Protein AF-A0A8D2P6X6-F1 (afdb_monomer)

Mean predicted aligned error: 11.2 Å

Solvent-accessible surface area (backbone atoms only — not comparable to full-atom values): 5304 Å² total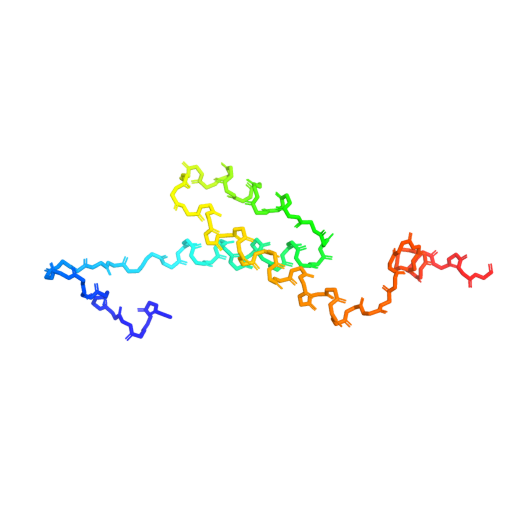; per-residue (Å²): 106,65,86,78,37,80,78,29,49,79,54,92,95,39,71,44,72,72,65,67,65,64,58,50,51,40,52,54,26,16,53,54,7,22,76,70,67,38,69,61,42,38,54,50,53,42,63,76,66,74,58,78,89,58,50,68,67,32,49,52,48,20,50,50,32,27,51,51,39,47,67,74,48,78,60,82,63,91,66,46,63,69,37,64,73,65,66,67,87,116

pLDDT: mean 74.27, std 11.65, range [50.0, 88.75]

InterPro domains:
  IPR001807 Chloride channel [PF00654] (14-70)
  IPR001807 Chloride channel [PR00762] (21-37)
  IPR001807 Chloride channel [PR00762] (38-57)
  IPR014743 Chloride channel, core [SSF81340] (10-82)
  IPR050970 Voltage-gated chloride channel [PTHR45720] (1-74)

Radius of gyration: 17.99 Å; Cα contacts (8 Å, |Δi|>4): 77; chains: 1; bounding box: 32×25×64 Å

Secondary structure (DSSP, 8-state):
-TTT-TT-EEETTEEE---HHHHHHHHHHHHHHHHHT-SHHHHHHHHHH--GGGHHHHHHHHHHHHHHHHHH--S-TTSHHHHHHTT---

Structure (mmCIF, N/CA/C/O backbone):
data_AF-A0A8D2P6X6-F1
#
_entry.id   AF-A0A8D2P6X6-F1
#
loop_
_atom_site.group_PDB
_atom_site.id
_atom_site.type_symbol
_atom_site.label_atom_id
_atom_site.label_alt_id
_atom_site.label_comp_id
_atom_site.label_asym_id
_atom_site.label_entity_id
_atom_site.label_seq_id
_atom_site.pdbx_PDB_ins_code
_atom_site.Cartn_x
_atom_site.Cartn_y
_atom_site.Cartn_z
_atom_site.occupancy
_atom_site.B_iso_or_equiv
_atom_site.auth_seq_id
_atom_site.auth_comp_id
_atom_site.auth_asym_id
_atom_site.auth_atom_id
_atom_site.pdbx_PDB_model_num
ATOM 1 N N . MET A 1 1 ? 1.034 -11.872 -11.103 1.00 59.22 1 MET A N 1
ATOM 2 C CA . MET A 1 1 ? 1.306 -11.088 -12.331 1.00 59.22 1 MET A CA 1
ATOM 3 C C . MET A 1 1 ? 2.575 -11.547 -13.037 1.00 59.22 1 MET A C 1
ATOM 5 O O . MET A 1 1 ? 2.461 -11.933 -14.188 1.00 59.22 1 MET A O 1
ATOM 9 N N . ALA A 1 2 ? 3.734 -11.620 -12.368 1.00 59.88 2 ALA A N 1
ATOM 10 C CA . ALA A 1 2 ? 4.970 -12.13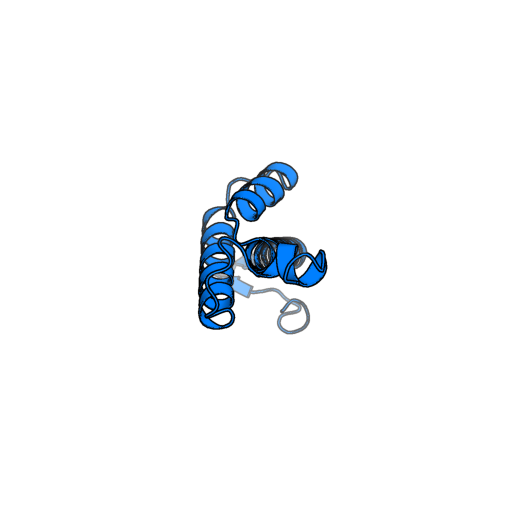8 -12.982 1.00 59.88 2 ALA A CA 1
ATOM 11 C C . ALA A 1 2 ? 4.872 -13.595 -13.499 1.00 59.88 2 ALA A C 1
ATOM 13 O O . ALA A 1 2 ? 5.507 -13.933 -14.486 1.00 59.88 2 ALA A O 1
ATOM 14 N N . SER A 1 3 ? 4.034 -14.445 -12.889 1.00 61.75 3 SER A N 1
ATOM 15 C CA . SER A 1 3 ? 3.773 -15.811 -13.381 1.00 61.75 3 SER A CA 1
ATOM 16 C C . SER A 1 3 ? 2.778 -15.890 -14.545 1.00 61.75 3 SER A C 1
ATOM 18 O O . SER A 1 3 ? 2.720 -16.909 -15.221 1.00 61.75 3 SER A O 1
ATOM 20 N N . LEU A 1 4 ? 1.974 -14.843 -14.757 1.00 66.94 4 LEU A N 1
ATOM 21 C CA . LEU A 1 4 ? 0.925 -14.815 -15.782 1.00 66.94 4 LEU A CA 1
ATOM 22 C C . LEU A 1 4 ? 1.449 -14.253 -17.114 1.00 66.94 4 LEU A C 1
ATOM 24 O O . LEU A 1 4 ? 0.956 -14.622 -18.172 1.00 66.94 4 LEU A O 1
ATOM 28 N N . PHE A 1 5 ? 2.465 -13.386 -17.050 1.00 65.62 5 PHE A N 1
ATOM 29 C CA . PHE A 1 5 ? 3.130 -12.773 -18.201 1.00 65.62 5 PHE A CA 1
ATOM 30 C C . PHE A 1 5 ? 4.651 -12.993 -18.101 1.00 65.62 5 PHE A C 1
ATOM 32 O O . PHE A 1 5 ? 5.372 -12.088 -17.676 1.00 65.62 5 PHE A O 1
ATOM 39 N N . PRO A 1 6 ? 5.153 -14.195 -18.457 1.00 64.75 6 PRO A N 1
ATOM 40 C CA . PRO A 1 6 ? 6.570 -14.546 -18.311 1.00 64.75 6 PRO A CA 1
ATOM 41 C C . PRO A 1 6 ? 7.488 -13.731 -19.231 1.00 64.75 6 PRO A C 1
ATOM 43 O O . PRO A 1 6 ? 8.626 -13.455 -18.870 1.00 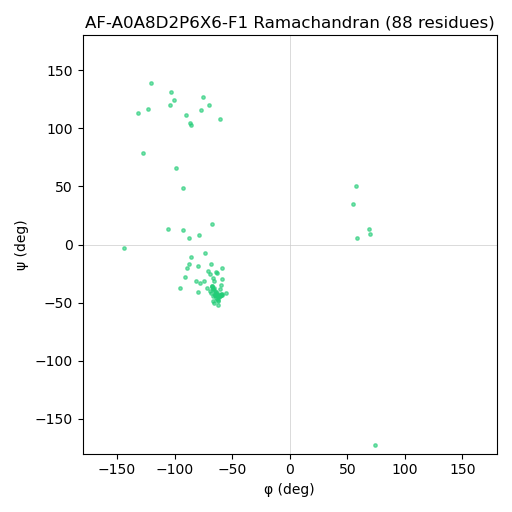64.75 6 PRO A O 1
ATOM 46 N N . ASN A 1 7 ? 6.973 -13.290 -20.382 1.00 69.50 7 ASN A N 1
ATOM 47 C CA . ASN A 1 7 ? 7.685 -12.439 -21.336 1.00 69.50 7 ASN A CA 1
ATOM 48 C C . ASN A 1 7 ? 7.426 -10.940 -21.095 1.00 69.50 7 ASN A C 1
ATOM 50 O O . ASN A 1 7 ? 7.727 -10.140 -21.963 1.00 69.50 7 ASN A O 1
ATOM 54 N N . GLY A 1 8 ? 6.841 -10.529 -19.963 1.00 67.25 8 GLY A N 1
ATOM 55 C CA . GLY A 1 8 ? 6.492 -9.123 -19.723 1.00 67.25 8 GLY A CA 1
ATOM 56 C C . GLY A 1 8 ? 5.275 -8.634 -20.520 1.00 67.25 8 GLY A C 1
ATOM 57 O O . GLY A 1 8 ? 4.546 -9.419 -21.128 1.00 67.25 8 GLY A O 1
ATOM 58 N N . ILE A 1 9 ? 5.014 -7.330 -20.453 1.00 75.44 9 ILE A N 1
ATOM 59 C CA . ILE A 1 9 ? 3.914 -6.669 -21.163 1.00 75.44 9 ILE A CA 1
ATOM 60 C C . ILE A 1 9 ? 4.503 -5.993 -22.401 1.00 75.44 9 ILE A C 1
ATOM 62 O O . ILE A 1 9 ? 5.436 -5.198 -22.291 1.00 75.44 9 ILE A O 1
ATOM 66 N N . LEU A 1 10 ? 3.961 -6.326 -23.571 1.00 76.06 10 LEU A N 1
ATOM 67 C CA . LEU A 1 10 ? 4.323 -5.693 -24.836 1.00 76.06 10 LEU A CA 1
ATOM 68 C C . LEU A 1 10 ? 3.639 -4.326 -24.909 1.00 76.06 10 LEU A C 1
ATOM 70 O O . LEU A 1 10 ? 2.409 -4.248 -24.912 1.00 76.06 10 LEU A O 1
ATOM 74 N N . PHE A 1 11 ? 4.435 -3.262 -24.940 1.00 75.06 11 PHE A N 1
ATOM 75 C CA . PHE A 1 11 ? 3.950 -1.902 -25.134 1.00 75.06 11 PHE A CA 1
ATOM 76 C C . PHE A 1 11 ? 4.816 -1.238 -26.206 1.00 75.06 11 PHE A C 1
ATOM 78 O O . PHE A 1 11 ? 6.009 -1.045 -25.994 1.00 75.06 11 PHE A O 1
ATOM 85 N N . ASP A 1 12 ? 4.212 -0.933 -27.356 1.00 72.19 12 ASP A N 1
ATOM 86 C CA . ASP A 1 12 ? 4.860 -0.233 -28.479 1.00 72.19 12 ASP A CA 1
ATOM 87 C C . ASP A 1 12 ? 6.130 -0.939 -29.015 1.00 72.19 12 ASP A C 1
ATOM 89 O O . ASP A 1 12 ? 7.202 -0.349 -29.094 1.00 72.19 12 ASP A O 1
ATOM 93 N N . ASP A 1 13 ? 6.033 -2.248 -29.301 1.00 74.94 13 ASP A N 1
ATOM 94 C CA . ASP A 1 13 ? 7.149 -3.137 -29.709 1.00 74.94 13 ASP A CA 1
ATOM 95 C C . ASP A 1 13 ? 8.321 -3.251 -28.705 1.00 74.94 13 ASP A C 1
ATOM 97 O O . ASP A 1 13 ? 9.305 -3.953 -28.954 1.00 74.94 13 ASP A O 1
ATOM 101 N N . ILE A 1 14 ? 8.201 -2.643 -27.519 1.00 73.88 14 ILE A N 1
ATOM 102 C CA . ILE A 1 14 ? 9.158 -2.767 -26.418 1.00 73.88 14 ILE A CA 1
ATOM 103 C C . ILE A 1 14 ? 8.593 -3.710 -25.350 1.00 73.88 14 ILE A C 1
ATOM 105 O O . ILE A 1 14 ? 7.450 -3.602 -24.896 1.00 73.88 14 ILE A O 1
ATOM 109 N N . LEU A 1 15 ? 9.422 -4.668 -24.934 1.00 75.25 15 LEU A N 1
ATOM 110 C CA . LEU A 1 15 ? 9.085 -5.664 -23.924 1.00 75.25 15 LEU A CA 1
ATOM 111 C C . LEU A 1 15 ? 9.384 -5.107 -22.525 1.00 75.25 15 LEU A C 1
ATOM 113 O O . LEU A 1 15 ? 10.539 -5.036 -22.104 1.00 75.25 15 LEU A O 1
ATOM 117 N N . TYR A 1 16 ? 8.337 -4.719 -21.792 1.00 72.19 16 TYR A N 1
ATOM 118 C CA . TYR A 1 16 ? 8.457 -4.244 -20.414 1.00 72.19 16 TYR A CA 1
ATOM 119 C C . TYR A 1 16 ? 8.328 -5.401 -19.427 1.00 72.19 16 TYR A C 1
ATOM 121 O O . TYR A 1 16 ? 7.257 -5.987 -19.240 1.00 72.19 16 TYR A O 1
ATOM 129 N N . GLN A 1 17 ? 9.428 -5.721 -18.749 1.00 70.06 17 GLN A N 1
ATOM 130 C CA . GLN A 1 17 ? 9.424 -6.726 -17.695 1.00 70.06 17 GLN A CA 1
ATOM 131 C C . GLN A 1 17 ? 8.767 -6.161 -16.427 1.00 70.06 17 GLN A C 1
ATOM 133 O O . GLN A 1 17 ? 9.141 -5.102 -15.927 1.00 70.06 17 GLN A O 1
ATOM 138 N N . ILE A 1 18 ? 7.777 -6.877 -15.889 1.00 73.38 18 ILE A N 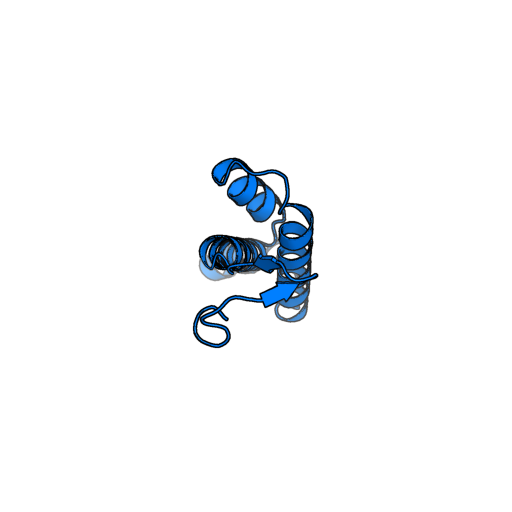1
ATOM 139 C CA . ILE A 1 18 ? 7.111 -6.497 -14.638 1.00 73.38 18 ILE A CA 1
ATOM 140 C C . ILE A 1 18 ? 8.106 -6.705 -13.493 1.00 73.38 18 ILE A C 1
ATOM 142 O O . ILE A 1 18 ? 8.534 -7.834 -13.258 1.00 73.38 18 ILE A O 1
ATOM 146 N N . LEU A 1 19 ? 8.440 -5.647 -12.749 1.00 77.69 19 LEU A N 1
ATOM 147 C CA . LEU A 1 19 ? 9.220 -5.761 -11.515 1.00 77.69 19 LEU A CA 1
ATOM 148 C C . LEU A 1 19 ?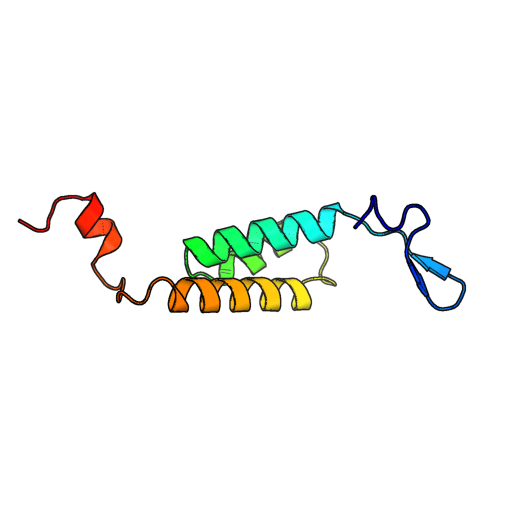 8.265 -6.054 -10.345 1.00 77.69 19 LEU A C 1
ATOM 150 O O . LEU A 1 19 ? 7.604 -5.136 -9.853 1.00 77.69 19 LEU A O 1
ATOM 154 N N . PRO A 1 20 ? 8.173 -7.304 -9.852 1.00 75.81 20 PRO A N 1
ATOM 155 C CA . PRO A 1 20 ? 7.233 -7.655 -8.786 1.00 75.81 20 PRO A CA 1
ATOM 156 C C . PRO A 1 20 ? 7.528 -6.931 -7.463 1.00 75.81 20 PRO A C 1
ATOM 158 O O . PRO A 1 20 ? 6.615 -6.741 -6.662 1.00 75.81 20 PRO A O 1
ATOM 161 N N . GLY A 1 21 ? 8.773 -6.492 -7.247 1.00 80.81 21 GLY A N 1
ATOM 162 C CA . GLY A 1 21 ? 9.190 -5.790 -6.031 1.00 80.81 21 GLY A CA 1
ATOM 163 C C . GLY A 1 21 ? 8.419 -4.491 -5.781 1.00 80.81 21 GLY A C 1
ATOM 164 O O . GLY A 1 21 ? 7.949 -4.276 -4.669 1.00 80.81 21 GLY A O 1
ATOM 165 N N . GLY A 1 22 ? 8.202 -3.665 -6.813 1.00 81.50 22 GLY A N 1
ATOM 166 C CA . GLY A 1 22 ? 7.478 -2.395 -6.662 1.00 81.50 22 GLY A CA 1
ATOM 167 C C . GLY A 1 22 ? 6.023 -2.595 -6.229 1.00 81.50 22 GLY A C 1
ATOM 168 O O . GLY A 1 22 ? 5.535 -1.926 -5.321 1.00 81.50 22 GLY A O 1
ATOM 169 N N . TYR A 1 23 ? 5.349 -3.589 -6.809 1.00 81.81 23 TYR A N 1
ATOM 170 C CA . TYR A 1 23 ? 3.975 -3.940 -6.442 1.00 81.81 23 TYR A CA 1
ATOM 171 C C . TYR A 1 23 ? 3.871 -4.527 -5.029 1.00 81.81 23 TYR A C 1
ATOM 173 O O . TYR A 1 23 ? 2.906 -4.239 -4.320 1.00 81.81 23 TYR A O 1
ATOM 181 N N . ALA A 1 24 ? 4.863 -5.315 -4.599 1.00 83.12 24 ALA A N 1
ATOM 182 C CA . ALA A 1 24 ? 4.906 -5.857 -3.244 1.00 83.12 24 ALA A CA 1
ATOM 183 C C . ALA A 1 24 ? 5.012 -4.742 -2.187 1.00 83.12 24 ALA A C 1
ATOM 185 O O . ALA A 1 24 ? 4.274 -4.762 -1.202 1.00 83.12 24 ALA A O 1
ATOM 186 N N . VAL A 1 25 ? 5.864 -3.737 -2.423 1.00 85.06 25 VAL A N 1
ATOM 187 C CA . VAL A 1 25 ? 6.026 -2.587 -1.516 1.00 85.06 25 VAL A CA 1
ATOM 188 C C . VAL A 1 25 ? 4.746 -1.752 -1.438 1.00 85.06 25 VAL A C 1
ATOM 190 O O . VAL A 1 25 ? 4.318 -1.398 -0.341 1.00 85.06 25 VAL A O 1
ATOM 193 N N . ILE A 1 26 ? 4.083 -1.490 -2.571 1.00 87.94 26 ILE A N 1
ATOM 194 C CA . ILE A 1 26 ? 2.803 -0.759 -2.592 1.00 87.94 26 ILE A CA 1
ATOM 195 C C . ILE A 1 26 ? 1.739 -1.492 -1.760 1.00 87.94 26 ILE A C 1
ATOM 197 O O . ILE A 1 26 ? 1.024 -0.859 -0.985 1.00 87.94 26 ILE A O 1
ATOM 201 N N . GLY A 1 27 ? 1.659 -2.822 -1.870 1.00 83.69 27 GLY A N 1
ATOM 202 C CA . GLY A 1 27 ? 0.728 -3.631 -1.078 1.00 83.69 27 GLY A CA 1
ATOM 203 C C . GLY A 1 27 ? 1.030 -3.604 0.424 1.00 83.69 27 GLY A C 1
ATOM 204 O O . GLY A 1 27 ? 0.116 -3.436 1.232 1.00 83.69 27 GLY A O 1
ATOM 205 N N . ALA A 1 28 ? 2.307 -3.710 0.804 1.00 85.94 28 ALA A N 1
ATOM 206 C CA . ALA A 1 28 ? 2.734 -3.627 2.201 1.00 85.94 28 ALA A CA 1
ATOM 207 C C . ALA A 1 28 ? 2.428 -2.251 2.819 1.00 85.94 28 ALA A C 1
ATOM 209 O O . ALA A 1 28 ? 1.906 -2.170 3.935 1.00 85.94 28 ALA A O 1
ATOM 210 N N . ALA A 1 29 ? 2.689 -1.171 2.075 1.00 87.06 29 ALA A N 1
ATOM 211 C CA . ALA A 1 29 ? 2.362 0.189 2.492 1.00 87.06 29 ALA A CA 1
ATOM 212 C C . ALA A 1 29 ? 0.846 0.389 2.643 1.00 87.06 29 ALA A C 1
ATOM 214 O O . ALA A 1 29 ? 0.404 0.949 3.643 1.00 87.06 29 ALA A O 1
ATOM 215 N N . ALA A 1 30 ? 0.044 -0.117 1.699 1.00 87.50 30 ALA A N 1
ATOM 216 C CA . ALA A 1 30 ? -1.415 -0.014 1.734 1.00 87.50 30 ALA A CA 1
ATOM 217 C C . ALA A 1 30 ? -2.031 -0.727 2.946 1.00 87.50 30 ALA A C 1
ATOM 219 O O . ALA A 1 30 ? -2.868 -0.143 3.631 1.00 87.50 30 ALA A O 1
ATOM 220 N N . LEU A 1 31 ? -1.590 -1.951 3.257 1.00 86.75 31 LEU A N 1
ATOM 221 C CA . LEU A 1 31 ? -2.053 -2.680 4.443 1.00 86.75 31 LEU A CA 1
ATOM 222 C C . LEU A 1 31 ? -1.686 -1.933 5.734 1.00 86.75 31 LEU A C 1
ATOM 224 O O . LEU A 1 31 ? -2.528 -1.751 6.611 1.00 86.75 31 LEU A O 1
ATOM 228 N N . THR A 1 32 ? -0.433 -1.486 5.843 1.00 87.25 32 THR A N 1
ATOM 229 C CA . THR A 1 32 ? 0.063 -0.788 7.039 1.00 87.25 32 THR A CA 1
ATOM 230 C C . THR A 1 32 ? -0.664 0.541 7.239 1.00 87.25 32 THR A C 1
ATOM 232 O O . THR A 1 32 ? -1.104 0.845 8.347 1.00 87.25 32 THR A O 1
ATOM 235 N N . GLY A 1 33 ? -0.859 1.304 6.160 1.00 85.12 33 GLY A N 1
ATOM 236 C CA . GLY A 1 33 ? -1.652 2.527 6.172 1.00 85.12 33 GLY A CA 1
ATOM 237 C C . GLY A 1 33 ? -3.090 2.279 6.606 1.00 85.12 33 GLY A C 1
ATOM 238 O O . GLY A 1 33 ? -3.574 3.002 7.472 1.00 85.12 33 GLY A O 1
ATOM 239 N N . ALA A 1 34 ? -3.726 1.218 6.100 1.00 85.69 34 ALA A N 1
ATOM 240 C CA . ALA A 1 34 ? -5.108 0.867 6.422 1.00 85.69 34 ALA A CA 1
ATOM 241 C C . ALA A 1 34 ? -5.312 0.487 7.892 1.00 85.69 34 ALA A C 1
ATOM 243 O O . ALA A 1 34 ? -6.293 0.900 8.504 1.00 85.69 34 ALA A O 1
ATOM 244 N N . VAL A 1 35 ? -4.385 -0.279 8.476 1.00 82.94 35 VAL A N 1
ATOM 245 C CA . VAL A 1 35 ? -4.455 -0.670 9.895 1.00 82.94 35 VAL A CA 1
ATOM 246 C C . VAL A 1 35 ? -4.244 0.540 10.804 1.00 82.94 35 VAL A C 1
ATOM 248 O O . VAL A 1 35 ? -4.955 0.701 11.796 1.00 82.94 35 VAL A O 1
ATOM 251 N N . SER A 1 36 ? -3.288 1.406 10.462 1.00 82.56 36 SER A N 1
ATOM 252 C CA . SER A 1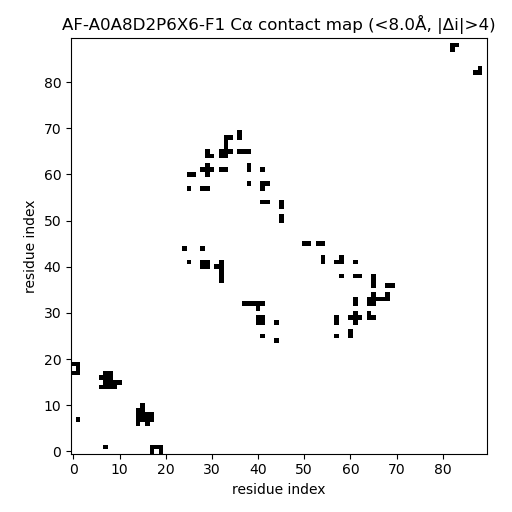 36 ? -2.961 2.593 11.257 1.00 82.56 36 SER A CA 1
ATOM 253 C C . SER A 1 36 ? -3.831 3.813 10.947 1.00 82.56 36 SER A C 1
ATOM 255 O O . SER A 1 36 ? -3.767 4.790 11.686 1.00 82.56 36 SER A O 1
ATOM 257 N N . HIS A 1 37 ? -4.633 3.777 9.880 1.00 81.25 37 HIS A N 1
ATOM 258 C CA . HIS A 1 37 ? -5.376 4.923 9.341 1.00 81.25 37 HIS A CA 1
ATOM 259 C C . HIS A 1 37 ? -4.490 6.138 9.022 1.00 81.25 37 HIS A C 1
ATOM 261 O O . HIS A 1 37 ? -4.902 7.288 9.169 1.00 81.25 37 HIS A O 1
ATOM 267 N N . THR A 1 38 ? -3.256 5.904 8.570 1.00 84.69 38 THR A N 1
ATOM 268 C CA . THR A 1 38 ? -2.294 6.967 8.244 1.00 84.69 38 THR A CA 1
ATOM 269 C C . THR A 1 38 ? -1.857 6.896 6.788 1.00 84.69 38 THR A C 1
ATOM 271 O O . THR A 1 38 ? -1.603 5.825 6.242 1.00 84.69 38 THR A O 1
ATOM 274 N N . VAL A 1 39 ? -1.749 8.061 6.145 1.00 85.75 39 VAL A N 1
ATOM 275 C CA . VAL A 1 39 ? -1.232 8.183 4.767 1.00 85.75 39 VAL A CA 1
ATOM 276 C C . VAL A 1 39 ? 0.300 8.322 4.757 1.00 85.75 39 VAL A C 1
ATOM 278 O O . VAL A 1 39 ? 0.949 8.072 3.745 1.00 85.75 39 VAL A O 1
ATOM 281 N N . SER A 1 40 ? 0.913 8.649 5.901 1.00 86.31 40 SER A N 1
ATOM 282 C CA . SER A 1 40 ? 2.369 8.797 6.054 1.00 86.31 40 SER A CA 1
ATOM 283 C C . SER A 1 40 ? 3.149 7.503 5.810 1.00 86.31 40 SER A C 1
ATOM 285 O O . SER A 1 40 ? 4.308 7.558 5.415 1.00 86.31 40 SER A O 1
ATOM 287 N N . THR A 1 41 ? 2.518 6.340 5.977 1.00 85.19 41 THR A N 1
ATOM 288 C CA . THR A 1 41 ? 3.098 5.024 5.658 1.00 85.19 41 THR A CA 1
ATOM 289 C C . THR A 1 41 ? 3.477 4.898 4.180 1.00 85.19 41 THR A C 1
ATOM 291 O O . THR A 1 41 ? 4.519 4.320 3.870 1.00 85.19 41 THR A O 1
ATOM 294 N N . ALA A 1 42 ? 2.694 5.508 3.281 1.00 85.44 42 ALA A N 1
ATOM 295 C CA . ALA A 1 42 ? 3.004 5.612 1.855 1.00 85.44 42 ALA A CA 1
ATOM 296 C C . ALA A 1 42 ? 4.300 6.401 1.633 1.00 85.44 42 ALA A C 1
ATOM 298 O O . ALA A 1 42 ? 5.201 5.951 0.933 1.00 85.44 42 ALA A O 1
ATOM 299 N N . VAL A 1 43 ? 4.407 7.561 2.285 1.00 84.94 43 VAL A N 1
ATOM 300 C CA . VAL A 1 43 ? 5.554 8.471 2.161 1.00 84.94 43 VAL A CA 1
ATOM 301 C C . VAL A 1 43 ? 6.822 7.846 2.750 1.00 84.94 43 VAL A C 1
ATOM 303 O O . VAL A 1 43 ? 7.884 7.953 2.153 1.00 84.94 43 VAL A O 1
ATOM 306 N N . ILE A 1 44 ? 6.721 7.122 3.868 1.00 87.62 44 ILE A N 1
ATOM 307 C CA . ILE A 1 44 ? 7.861 6.419 4.476 1.00 87.62 44 ILE A CA 1
ATOM 308 C C . ILE A 1 44 ? 8.354 5.283 3.569 1.00 87.62 44 ILE A C 1
ATOM 310 O O . ILE A 1 44 ? 9.547 5.194 3.301 1.00 87.62 44 ILE A O 1
ATOM 314 N N . CYS A 1 45 ? 7.463 4.424 3.056 1.00 81.56 45 CYS A N 1
ATOM 315 C CA . CYS A 1 45 ? 7.862 3.360 2.119 1.00 81.56 45 CYS A CA 1
ATOM 316 C C . CYS A 1 45 ? 8.495 3.931 0.848 1.00 81.56 45 CYS A C 1
ATOM 318 O O . CYS A 1 45 ? 9.460 3.383 0.319 1.00 81.56 45 CYS A O 1
ATOM 320 N N . PHE A 1 46 ? 7.960 5.047 0.374 1.00 79.00 46 PHE A N 1
ATOM 321 C CA . PHE A 1 46 ? 8.484 5.780 -0.758 1.00 79.00 46 PHE A CA 1
ATOM 322 C C . PHE A 1 46 ? 9.908 6.312 -0.521 1.00 79.00 46 PHE A C 1
ATOM 324 O O . PHE A 1 46 ? 10.803 6.023 -1.317 1.00 79.00 46 PHE A O 1
ATOM 331 N N . GLU A 1 47 ? 10.126 7.026 0.586 1.00 81.12 47 GLU A N 1
ATOM 332 C CA . GLU A 1 47 ? 11.438 7.541 0.999 1.00 81.12 47 GLU A CA 1
ATOM 333 C C . GLU A 1 47 ? 12.467 6.403 1.098 1.00 81.12 47 GLU A C 1
ATOM 335 O O . GLU A 1 47 ? 13.585 6.525 0.603 1.00 81.12 47 GLU A O 1
ATOM 340 N N . LEU A 1 48 ? 12.064 5.250 1.646 1.00 82.25 48 LEU A N 1
ATOM 341 C CA . LEU A 1 48 ? 12.914 4.062 1.776 1.00 82.25 48 LEU A CA 1
ATOM 342 C C . LEU A 1 48 ? 13.248 3.385 0.433 1.00 82.25 48 LEU A C 1
ATOM 344 O O . LEU A 1 48 ? 14.264 2.700 0.337 1.00 82.25 48 LEU A O 1
ATOM 348 N N . THR A 1 49 ? 12.409 3.556 -0.596 1.00 78.25 49 THR A N 1
ATOM 349 C CA . THR A 1 49 ? 12.606 2.941 -1.924 1.00 78.25 49 THR A CA 1
ATOM 350 C C . THR A 1 49 ? 13.436 3.833 -2.861 1.00 78.25 49 THR A C 1
ATOM 352 O O . THR A 1 49 ? 14.011 3.344 -3.831 1.00 78.25 49 THR A O 1
ATOM 355 N N . GLY A 1 50 ? 13.528 5.141 -2.591 1.00 69.12 50 GLY A N 1
ATOM 356 C CA . GLY A 1 50 ? 14.450 6.057 -3.278 1.00 69.12 50 GLY A CA 1
ATOM 357 C C . GLY A 1 50 ? 14.130 6.376 -4.749 1.00 69.12 50 GLY A C 1
ATOM 358 O O . GLY A 1 50 ? 14.947 7.004 -5.421 1.00 69.12 50 GLY A O 1
ATOM 359 N N . GLN A 1 51 ? 12.962 5.979 -5.276 1.00 59.69 51 GLN A N 1
ATOM 360 C CA . GLN A 1 51 ? 12.540 6.267 -6.656 1.00 59.69 51 GLN A CA 1
ATOM 361 C C . GLN A 1 51 ? 11.201 7.021 -6.711 1.00 59.69 51 GLN A C 1
ATOM 363 O O . GLN A 1 51 ? 10.151 6.482 -6.363 1.00 59.69 51 GLN A O 1
ATOM 368 N N . ILE A 1 52 ? 11.232 8.261 -7.230 1.00 60.47 52 ILE A N 1
ATOM 369 C CA . ILE A 1 52 ? 10.090 9.197 -7.171 1.00 60.47 52 ILE A CA 1
ATOM 370 C C . ILE A 1 52 ? 8.905 8.811 -8.084 1.00 60.47 52 ILE A C 1
ATOM 372 O O . ILE A 1 52 ? 7.753 9.162 -7.830 1.00 60.47 52 ILE A O 1
ATOM 376 N N . SER A 1 53 ? 9.162 8.027 -9.134 1.00 64.50 53 SER A N 1
ATOM 377 C CA . SER A 1 53 ? 8.192 7.793 -10.219 1.00 64.50 53 SER A CA 1
ATOM 378 C C . SER A 1 53 ? 6.953 6.971 -9.835 1.00 64.50 53 SER A C 1
ATOM 380 O O . SER 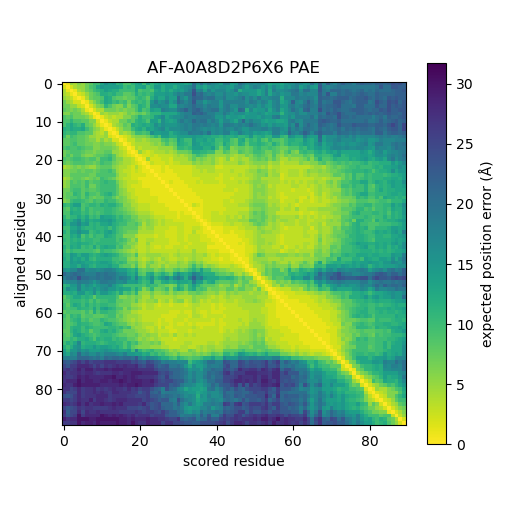A 1 53 ? 5.954 7.025 -10.546 1.00 64.50 53 SER A O 1
ATOM 382 N N . HIS A 1 54 ? 6.965 6.239 -8.715 1.00 66.56 54 HIS A N 1
ATOM 383 C CA . HIS A 1 54 ? 5.833 5.399 -8.291 1.00 66.56 54 HIS A CA 1
ATOM 384 C C . HIS A 1 54 ? 5.024 5.959 -7.106 1.00 66.56 54 HIS A C 1
ATOM 386 O O . HIS A 1 54 ? 4.183 5.254 -6.548 1.00 66.56 54 HIS A O 1
ATOM 392 N N . ILE A 1 55 ? 5.209 7.234 -6.741 1.00 72.56 55 ILE A N 1
ATOM 393 C CA . ILE A 1 55 ? 4.518 7.840 -5.586 1.00 72.56 55 ILE A CA 1
ATOM 394 C C . ILE A 1 55 ? 3.002 7.972 -5.782 1.00 72.56 55 ILE A C 1
ATOM 396 O O . ILE A 1 55 ? 2.220 7.733 -4.863 1.00 72.56 55 ILE A O 1
ATOM 400 N N . LEU A 1 56 ? 2.579 8.317 -6.999 1.00 81.31 56 LEU A N 1
ATOM 401 C CA . LEU A 1 56 ? 1.183 8.597 -7.327 1.00 81.31 56 LEU A CA 1
ATOM 402 C C . LEU A 1 56 ? 0.291 7.344 -7.199 1.00 81.31 56 LEU A C 1
ATOM 404 O O . LEU A 1 56 ? -0.700 7.410 -6.471 1.00 81.31 56 LEU A O 1
ATOM 408 N N . PRO A 1 57 ? 0.639 6.178 -7.786 1.00 80.81 57 PRO A N 1
ATOM 409 C CA . PRO A 1 57 ? -0.136 4.953 -7.574 1.00 80.81 57 PRO A CA 1
ATOM 410 C C . PRO A 1 57 ? -0.082 4.442 -6.125 1.00 80.81 57 PRO A C 1
ATOM 412 O O . PRO A 1 57 ? -1.069 3.888 -5.643 1.00 80.81 57 PRO A O 1
ATOM 415 N N . MET A 1 58 ? 1.026 4.657 -5.404 1.00 83.25 58 MET A N 1
ATOM 416 C CA . MET A 1 58 ? 1.147 4.249 -4.000 1.00 83.25 58 MET A CA 1
ATOM 417 C C . MET A 1 58 ? 0.198 5.040 -3.087 1.00 83.25 58 MET A C 1
ATOM 419 O O . MET A 1 58 ? -0.499 4.450 -2.263 1.00 83.25 58 MET A O 1
ATOM 423 N N . MET A 1 59 ? 0.118 6.361 -3.269 1.00 87.38 59 MET A N 1
ATOM 424 C CA . MET A 1 59 ? -0.805 7.224 -2.524 1.00 87.38 59 MET A CA 1
ATOM 425 C C . MET A 1 59 ? -2.267 6.831 -2.762 1.00 87.38 59 MET A C 1
ATOM 427 O O . MET A 1 59 ? -3.035 6.725 -1.809 1.00 87.38 59 MET A O 1
ATOM 431 N N . VAL A 1 60 ? -2.644 6.548 -4.014 1.00 86.69 60 VAL A N 1
ATOM 432 C CA . VAL A 1 60 ? -4.006 6.100 -4.353 1.00 86.69 60 VAL A CA 1
ATOM 433 C C . VAL A 1 60 ? -4.339 4.775 -3.663 1.00 86.69 60 VAL A C 1
ATOM 435 O O . VAL A 1 60 ? -5.411 4.651 -3.072 1.00 86.69 60 VAL A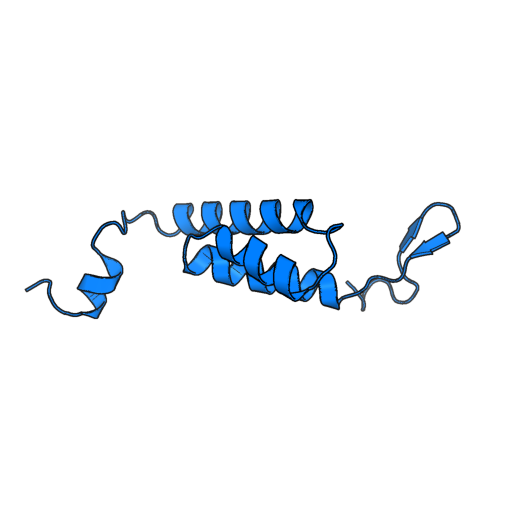 O 1
ATOM 438 N N . ALA A 1 61 ? -3.420 3.804 -3.680 1.00 86.62 61 ALA A N 1
ATOM 439 C CA . ALA A 1 61 ? -3.622 2.514 -3.022 1.00 86.62 61 ALA A CA 1
ATOM 440 C C . ALA A 1 61 ? -3.828 2.657 -1.504 1.00 86.62 61 ALA A C 1
ATOM 442 O O . ALA A 1 61 ? -4.741 2.049 -0.949 1.00 86.62 61 ALA A O 1
ATOM 443 N N . VAL A 1 62 ? -3.021 3.490 -0.838 1.00 86.56 62 VAL A N 1
ATOM 444 C CA . VAL A 1 62 ? -3.099 3.713 0.616 1.00 86.56 62 VAL A CA 1
ATOM 445 C C . VAL A 1 62 ? -4.369 4.472 1.001 1.00 86.56 62 VAL A C 1
ATOM 447 O O . VAL A 1 62 ? -5.025 4.108 1.972 1.00 86.56 62 VAL A O 1
ATOM 450 N N . ILE A 1 63 ? -4.779 5.477 0.222 1.00 88.75 63 ILE A N 1
ATOM 451 C CA . ILE A 1 63 ? -6.036 6.199 0.469 1.00 88.75 63 ILE A CA 1
ATOM 452 C C . ILE A 1 63 ? -7.233 5.258 0.320 1.00 88.75 63 ILE A C 1
ATOM 454 O O . ILE A 1 63 ? -8.085 5.225 1.205 1.00 88.75 63 ILE A O 1
ATOM 458 N N . LEU A 1 64 ? -7.284 4.459 -0.750 1.00 87.06 64 LEU A N 1
ATOM 459 C CA . LEU A 1 64 ? -8.350 3.474 -0.943 1.00 87.06 64 LEU A CA 1
ATOM 460 C C . LEU A 1 64 ? -8.385 2.460 0.202 1.00 87.06 64 LEU A C 1
ATOM 462 O O . LEU A 1 64 ? -9.457 2.171 0.729 1.00 87.06 64 LEU A O 1
ATOM 466 N N . ALA A 1 65 ? -7.226 1.962 0.630 1.00 84.75 65 ALA A N 1
ATOM 467 C CA . ALA A 1 65 ? -7.138 1.020 1.737 1.00 84.75 65 ALA A CA 1
ATOM 468 C C . ALA A 1 65 ? -7.615 1.648 3.062 1.00 84.75 65 ALA A C 1
ATOM 470 O O . ALA A 1 65 ? -8.388 1.020 3.785 1.00 84.75 65 ALA A O 1
ATOM 471 N N . ASN A 1 66 ? -7.263 2.909 3.335 1.00 85.06 66 ASN A N 1
ATOM 472 C CA . ASN A 1 66 ? -7.765 3.660 4.490 1.00 85.06 66 ASN A CA 1
ATOM 473 C C . ASN A 1 66 ? -9.276 3.897 4.406 1.00 85.06 66 ASN A C 1
ATOM 475 O O . ASN A 1 66 ? -9.966 3.807 5.417 1.00 85.06 66 ASN A O 1
ATOM 479 N N . MET A 1 67 ? -9.818 4.208 3.227 1.00 84.81 67 MET A N 1
ATOM 480 C CA . MET A 1 67 ? -11.263 4.384 3.038 1.00 84.81 67 MET A CA 1
ATOM 481 C C . MET A 1 67 ? -12.020 3.076 3.277 1.00 84.81 67 MET A C 1
ATOM 483 O O . MET A 1 67 ? -13.028 3.071 3.980 1.00 84.81 67 MET A O 1
ATOM 487 N N . VAL A 1 68 ? -11.509 1.955 2.757 1.00 85.06 68 VAL A N 1
ATOM 488 C CA . VAL A 1 68 ? -12.087 0.625 2.994 1.00 85.06 68 VAL A CA 1
ATOM 489 C C . VAL A 1 68 ? -12.000 0.261 4.475 1.00 85.06 68 VAL A C 1
ATOM 491 O O . VAL A 1 68 ? -13.004 -0.146 5.057 1.00 85.06 68 VAL A O 1
ATOM 494 N N . ALA A 1 69 ? -10.851 0.475 5.119 1.00 82.31 69 ALA A N 1
ATOM 495 C CA . ALA 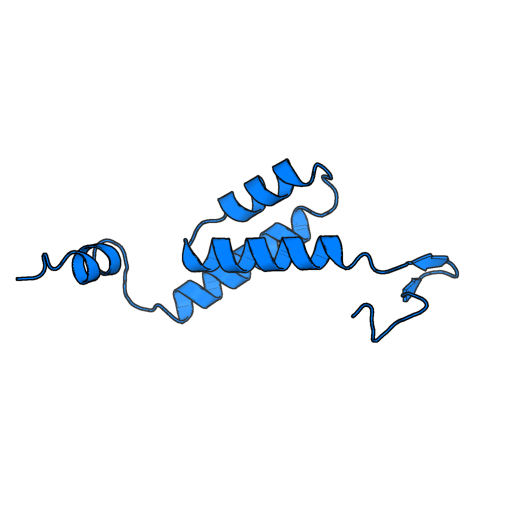A 1 69 ? -10.687 0.227 6.548 1.00 82.31 69 ALA A CA 1
ATOM 496 C C . ALA A 1 69 ? -11.666 1.053 7.391 1.00 82.31 69 ALA A C 1
ATOM 498 O O . ALA A 1 69 ? -12.287 0.506 8.296 1.00 82.31 69 ALA A O 1
ATOM 499 N N . GLN A 1 70 ? -11.867 2.334 7.065 1.00 78.12 70 GLN A N 1
ATOM 500 C CA . GLN A 1 70 ? -12.849 3.195 7.739 1.00 78.12 70 GLN A CA 1
ATOM 501 C C . GLN A 1 70 ? -14.289 2.738 7.490 1.00 78.12 70 GLN A C 1
ATOM 503 O O . GLN A 1 70 ? -15.111 2.787 8.398 1.00 78.12 70 GLN A O 1
ATOM 508 N N . SER A 1 71 ? -14.600 2.257 6.283 1.00 78.88 71 SER A N 1
ATOM 509 C CA . SER A 1 71 ? -15.938 1.747 5.965 1.00 78.88 71 SER A CA 1
ATOM 510 C C . SER A 1 71 ? -16.281 0.457 6.716 1.00 78.88 71 SER A C 1
ATOM 512 O O . SER A 1 71 ? -17.423 0.270 7.126 1.00 78.88 71 SER A O 1
ATOM 514 N N . LEU A 1 72 ? -15.290 -0.416 6.928 1.00 76.19 72 LEU A N 1
ATOM 515 C CA . LEU A 1 72 ? -15.451 -1.676 7.657 1.00 76.19 72 LEU A CA 1
ATOM 516 C C . LEU A 1 72 ? -15.391 -1.468 9.175 1.00 76.19 72 LEU A C 1
ATOM 518 O O . LEU A 1 72 ? -16.040 -2.189 9.927 1.00 76.19 72 LEU A O 1
ATOM 522 N N . GLN A 1 73 ? -14.627 -0.475 9.632 1.00 65.81 73 GLN A N 1
ATOM 523 C CA . GLN A 1 73 ? -14.541 -0.058 11.030 1.00 65.81 73 GLN A CA 1
ATOM 524 C C . GLN A 1 73 ? -15.429 1.168 11.249 1.00 65.81 73 GLN A C 1
ATOM 526 O O . GLN A 1 73 ? -14.957 2.252 11.579 1.00 65.81 73 GLN A O 1
ATOM 531 N N . SER A 1 74 ? -16.741 0.979 11.110 1.00 50.00 74 SER A N 1
ATOM 532 C CA . SER A 1 74 ? -17.786 1.986 11.348 1.00 50.00 74 SER A CA 1
ATOM 533 C C . SER A 1 74 ? -17.941 2.407 12.823 1.00 50.00 74 SER A C 1
ATOM 535 O O . SER A 1 74 ? -18.973 2.955 13.209 1.00 50.00 74 SER A O 1
ATOM 537 N N . THR A 1 75 ? -16.944 2.133 13.667 1.00 56.50 75 THR A N 1
ATOM 538 C CA . THR A 1 75 ? -16.917 2.527 15.076 1.00 56.50 75 THR A CA 1
ATOM 539 C C . THR A 1 75 ? -15.961 3.711 15.217 1.00 56.50 75 THR A C 1
ATOM 541 O O . THR A 1 75 ? -14.780 3.565 14.899 1.00 56.50 75 THR A O 1
ATOM 544 N N . PRO A 1 76 ? -16.414 4.886 15.694 1.00 52.72 76 PRO A N 1
ATOM 545 C CA . PRO A 1 76 ? -15.541 6.036 15.886 1.00 52.72 76 PRO A CA 1
ATOM 546 C C . PRO A 1 76 ? -14.441 5.684 16.894 1.00 52.72 76 PRO A C 1
ATOM 548 O O . PRO A 1 76 ? -14.677 5.537 18.093 1.00 52.72 76 PRO A O 1
ATOM 551 N N . LYS A 1 77 ? -13.215 5.537 16.390 1.00 56.31 77 LYS A N 1
ATOM 552 C CA . LYS A 1 77 ? -12.037 5.122 17.165 1.00 56.31 77 LYS A CA 1
ATOM 553 C C . LYS A 1 77 ? -11.424 6.226 18.003 1.00 56.31 77 LYS A C 1
ATOM 555 O O . LYS A 1 77 ? -10.357 6.028 18.572 1.00 56.31 77 LYS A O 1
ATOM 560 N N . HIS A 1 78 ? -12.070 7.387 18.096 1.00 50.00 78 HIS A N 1
ATOM 561 C CA . HIS A 1 78 ? -11.474 8.507 18.809 1.00 50.00 78 HIS A CA 1
ATOM 562 C C . HIS A 1 78 ? -11.161 8.171 20.273 1.00 50.00 78 HIS A C 1
ATOM 564 O O . HIS A 1 78 ? -10.276 8.811 20.817 1.00 50.00 78 HIS A O 1
ATOM 570 N N . HIS A 1 79 ? -11.788 7.143 20.871 1.00 50.56 79 HIS A N 1
ATOM 571 C CA . HIS A 1 79 ? -11.436 6.643 22.207 1.00 50.56 79 HIS A CA 1
ATOM 572 C C . HIS A 1 79 ? -11.556 5.110 22.415 1.00 50.56 79 HIS A C 1
ATOM 574 O O . HIS A 1 79 ? -11.232 4.635 23.494 1.00 50.56 79 HIS A O 1
ATOM 580 N N . SER A 1 80 ? -12.015 4.289 21.461 1.00 52.09 80 SER A N 1
ATOM 581 C CA . SER A 1 80 ? -12.546 2.952 21.809 1.00 52.09 80 SER A CA 1
ATOM 582 C C . SER A 1 80 ? -11.579 1.764 21.704 1.00 52.09 80 SER A C 1
ATOM 584 O O . SER A 1 80 ? -11.642 0.898 22.565 1.00 52.09 80 SER A O 1
ATOM 586 N N . GLU A 1 81 ? -10.667 1.676 20.730 1.00 58.25 81 GLU A N 1
ATOM 587 C CA . GLU A 1 81 ? -9.894 0.427 20.535 1.00 58.25 81 GLU A CA 1
ATOM 588 C C . GLU A 1 81 ? -8.718 0.251 21.512 1.00 58.25 81 GLU A C 1
ATOM 590 O O . GLU A 1 81 ? -8.530 -0.841 22.048 1.00 58.25 81 GLU A O 1
ATOM 595 N N . ILE A 1 82 ? -7.965 1.317 21.817 1.00 58.12 82 ILE A N 1
ATOM 596 C CA . ILE A 1 82 ? -6.863 1.253 22.800 1.00 58.12 82 ILE A CA 1
ATOM 597 C C . ILE A 1 82 ? -7.415 1.132 24.229 1.00 58.12 82 ILE A C 1
ATOM 599 O O . ILE A 1 82 ? -6.867 0.380 25.030 1.00 58.12 82 ILE A O 1
ATOM 603 N N . LEU A 1 83 ? -8.525 1.807 24.552 1.00 54.62 83 LEU A N 1
ATOM 604 C CA . LEU A 1 83 ? -9.169 1.685 25.866 1.00 54.62 83 LEU A CA 1
ATOM 605 C C . LEU A 1 83 ? -9.920 0.351 26.038 1.00 54.62 83 LEU A C 1
ATOM 607 O O . LEU A 1 83 ? -9.936 -0.182 27.147 1.00 54.62 83 LEU A O 1
ATOM 611 N N . ALA A 1 84 ? -10.467 -0.237 24.963 1.00 58.41 84 ALA A N 1
ATOM 612 C CA . ALA A 1 84 ? -11.043 -1.585 24.996 1.00 58.41 84 ALA A CA 1
ATOM 613 C C . ALA A 1 84 ? -9.976 -2.669 25.208 1.00 58.41 84 ALA A C 1
ATOM 615 O O . ALA A 1 84 ? -10.231 -3.640 25.916 1.00 58.41 84 ALA A O 1
ATOM 616 N N . PHE A 1 85 ? -8.773 -2.496 24.654 1.00 62.56 85 PHE A N 1
ATOM 617 C CA . PHE A 1 85 ? -7.654 -3.406 24.912 1.00 62.56 85 PHE A CA 1
ATOM 618 C C . PHE A 1 85 ? -6.986 -3.145 26.273 1.00 62.56 85 PHE A C 1
ATOM 620 O O . PHE A 1 85 ? -6.536 -4.074 26.938 1.00 62.56 85 PHE A O 1
ATOM 627 N N . GLY A 1 86 ? -6.961 -1.885 26.717 1.00 66.12 86 GLY A N 1
ATOM 628 C CA . GLY A 1 86 ? -6.414 -1.461 28.008 1.00 66.12 86 GLY A CA 1
ATOM 629 C C . GLY A 1 86 ? -7.279 -1.812 29.224 1.00 66.12 86 GLY A C 1
ATOM 630 O O . GLY A 1 86 ? -6.835 -1.606 30.348 1.00 66.12 86 GLY A O 1
ATOM 631 N N . GLY A 1 87 ? -8.499 -2.332 29.035 1.00 61.12 87 GLY A N 1
ATOM 632 C CA . GLY A 1 87 ? -9.374 -2.773 30.131 1.00 61.12 87 GLY A CA 1
ATOM 633 C C . GLY A 1 87 ? -9.931 -1.647 31.012 1.00 61.12 87 GLY A C 1
ATOM 634 O O . GLY A 1 87 ? -10.469 -1.920 32.081 1.00 61.12 87 GLY A O 1
ATOM 635 N N . LEU A 1 88 ? -9.824 -0.391 30.570 1.00 62.78 88 LEU A N 1
ATOM 636 C CA . LEU A 1 88 ? -10.175 0.812 31.339 1.00 62.78 88 LEU A CA 1
ATOM 637 C C . LEU A 1 88 ? -11.656 1.225 31.210 1.00 62.78 88 LEU A C 1
ATOM 639 O O . LEU A 1 88 ? -12.048 2.266 31.723 1.00 62.78 88 LEU A O 1
ATOM 643 N N . ALA A 1 89 ? -12.486 0.422 30.537 1.00 56.59 89 ALA A N 1
ATOM 644 C CA . ALA A 1 89 ? -13.937 0.614 30.441 1.00 56.59 89 ALA A CA 1
ATOM 645 C C . ALA A 1 89 ? -14.697 -0.168 31.537 1.00 56.59 89 ALA A C 1
ATOM 647 O O . ALA A 1 89 ? -15.638 -0.910 31.244 1.00 56.59 89 ALA A O 1
ATOM 648 N N . ARG A 1 90 ? -14.253 -0.033 32.792 1.00 50.00 90 ARG A N 1
ATOM 649 C CA . ARG A 1 90 ? -14.997 -0.419 33.998 1.00 50.00 90 ARG A CA 1
ATOM 650 C C . ARG A 1 90 ? -15.152 0.784 34.910 1.00 50.00 90 ARG A C 1
ATOM 652 O O . ARG A 1 90 ? -14.146 1.506 35.071 1.00 50.00 90 ARG A O 1
#

Nearest PDB structures (foldseek):
  6qvc-assembly1_B  TM=8.996E-01  e=4.302E-06  Homo sapiens
  6qv6-assembly1_A  TM=8.998E-01  e=4.832E-06  Homo sapiens
  6qvb-assembly1_B  TM=9.045E-01  e=4.832E-06  Homo sapiens
  6coy-assembly1_B  TM=8.282E-01  e=3.217E-06  Homo sapiens
  7xf5-assembly1_A  TM=9.514E-01  e=7.856E-05  Homo sapiens

Organism: NCBI:txid1220523

Foldseek 3Di:
DCVVCVQADDDPNDHDRDDVVLVVLLVVLQQVCQVVVHLVSLVVSVVVVPDPPCSVVSSVSNVVSNVVSCVVCVDPVPPPDVCVVVVVPD

Sequence (90 aa):
MASLFPNGILFDDILYQILPGGYAVIGAAALTGAVSHTVSTAVICFELTGQISHILPMMVAVILANMVAQSLQSTPKHHSEILAFGGLAR